Protein AF-A0A1E1LXS8-F1 (afdb_monomer_lite)

Foldseek 3Di:
DDDPPPPPPPVDDPPQKKKWKWDQAPQRKIWIDIGGQDAAKDKDKTFIAHPVRDTQWIWIWIKGQDDPNDGHAQQPIATDAQIDIGPGPRDGDGMGMDIDD

Secondary structure (DSSP, 8-state):
-----------------EEEEEEE-TTS-EEEEEEES--SEEEEEEEEE-TT--EEEEEEEEEE-EETTEEPPGGG-EE-S--EETT--SS----EEEEE-

Structure (mmCIF, N/CA/C/O backbone):
data_AF-A0A1E1LXS8-F1
#
_entry.id   AF-A0A1E1LXS8-F1
#
loop_
_atom_site.group_PDB
_atom_site.id
_atom_site.type_symbol
_atom_site.label_atom_id
_atom_site.label_alt_id
_atom_site.label_comp_id
_atom_site.label_asym_id
_atom_site.label_entity_id
_atom_site.label_seq_id
_atom_site.pdbx_PDB_ins_code
_atom_site.Cartn_x
_atom_site.Cartn_y
_atom_site.Cartn_z
_atom_site.occupancy
_atom_site.B_iso_or_equiv
_atom_site.auth_seq_id
_atom_site.auth_comp_id
_atom_site.auth_asym_id
_atom_site.auth_atom_id
_atom_site.pdbx_PDB_model_num
ATOM 1 N N . MET A 1 1 ? 6.817 39.503 -44.397 1.00 38.19 1 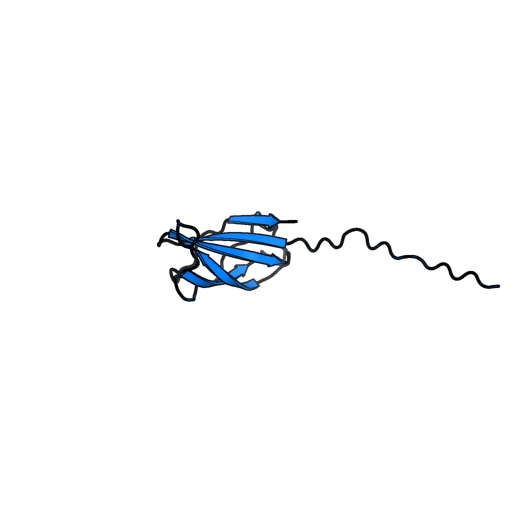MET A N 1
ATOM 2 C CA . MET A 1 1 ? 6.067 39.170 -43.165 1.00 38.19 1 MET A CA 1
ATOM 3 C C . MET A 1 1 ? 6.343 37.713 -42.816 1.00 38.19 1 MET A C 1
ATOM 5 O O . MET A 1 1 ? 6.062 36.849 -43.633 1.00 38.19 1 MET A O 1
ATOM 9 N N . LYS A 1 2 ? 6.996 37.448 -41.675 1.00 45.41 2 LYS A N 1
ATOM 10 C CA . LYS A 1 2 ? 7.314 36.092 -41.191 1.00 45.41 2 LYS A CA 1
ATOM 11 C C . LYS A 1 2 ? 6.080 35.538 -40.475 1.00 45.41 2 LYS A C 1
ATOM 13 O O . LYS A 1 2 ? 5.699 36.069 -39.437 1.00 45.41 2 LYS A O 1
ATOM 18 N N . PHE A 1 3 ? 5.457 34.507 -41.038 1.00 43.94 3 PHE A N 1
ATOM 19 C CA . PHE A 1 3 ? 4.381 33.773 -40.377 1.00 43.94 3 PHE A CA 1
ATOM 20 C C . PHE A 1 3 ? 4.977 32.946 -39.237 1.00 43.94 3 PHE A C 1
ATOM 22 O O . PHE A 1 3 ? 5.745 32.014 -39.465 1.00 43.94 3 PHE A O 1
ATOM 29 N N . ILE A 1 4 ? 4.645 33.317 -38.003 1.00 53.62 4 ILE A N 1
ATOM 30 C CA . ILE A 1 4 ? 4.896 32.496 -36.823 1.00 53.62 4 ILE A CA 1
ATOM 31 C C . ILE A 1 4 ? 3.833 31.397 -36.855 1.00 53.62 4 ILE A C 1
ATOM 33 O O . ILE A 1 4 ? 2.686 31.632 -36.478 1.00 53.62 4 ILE A O 1
ATOM 37 N N . LEU A 1 5 ? 4.190 30.204 -37.340 1.00 50.41 5 LEU A N 1
ATOM 38 C CA . LEU A 1 5 ? 3.407 29.014 -37.026 1.00 50.41 5 LEU A CA 1
ATOM 39 C C . LEU A 1 5 ? 3.579 28.762 -35.526 1.00 50.41 5 LEU A C 1
ATOM 41 O O . LEU A 1 5 ? 4.590 28.213 -35.089 1.00 50.41 5 LEU A O 1
ATOM 45 N N . LEU A 1 6 ? 2.592 29.181 -34.730 1.00 49.75 6 LEU A N 1
ATOM 46 C CA . LEU A 1 6 ? 2.361 28.567 -33.431 1.00 49.75 6 LEU A CA 1
ATOM 47 C C . LEU A 1 6 ? 1.987 27.110 -33.706 1.00 49.75 6 LEU A C 1
ATOM 49 O O . LEU A 1 6 ? 0.824 26.777 -33.926 1.00 49.75 6 LEU A O 1
ATOM 53 N N . SER A 1 7 ? 2.993 26.241 -33.699 1.00 49.12 7 SER A N 1
ATOM 54 C CA . SER A 1 7 ? 2.800 24.823 -33.448 1.00 49.12 7 SER A CA 1
ATOM 55 C C . SER A 1 7 ? 2.212 24.714 -32.048 1.00 49.12 7 SER A C 1
ATOM 57 O O . SER A 1 7 ? 2.936 24.652 -31.055 1.00 49.12 7 SER A O 1
ATOM 59 N N . ALA A 1 8 ? 0.884 24.766 -31.960 1.00 53.53 8 ALA A N 1
ATOM 60 C CA . ALA A 1 8 ? 0.166 24.300 -30.797 1.00 53.53 8 ALA A CA 1
ATOM 61 C C . ALA A 1 8 ? 0.601 22.846 -30.596 1.00 53.53 8 ALA A C 1
ATOM 63 O O . ALA A 1 8 ? 0.171 21.949 -31.322 1.00 53.53 8 ALA A O 1
ATOM 64 N N . LEU A 1 9 ? 1.511 22.629 -29.642 1.00 46.47 9 LEU A N 1
ATOM 65 C CA . LEU A 1 9 ? 1.731 21.328 -29.038 1.00 46.47 9 LEU A CA 1
ATOM 66 C C . LEU A 1 9 ? 0.396 20.927 -28.399 1.00 46.47 9 LEU A C 1
ATOM 68 O O . LEU A 1 9 ? 0.136 21.160 -27.222 1.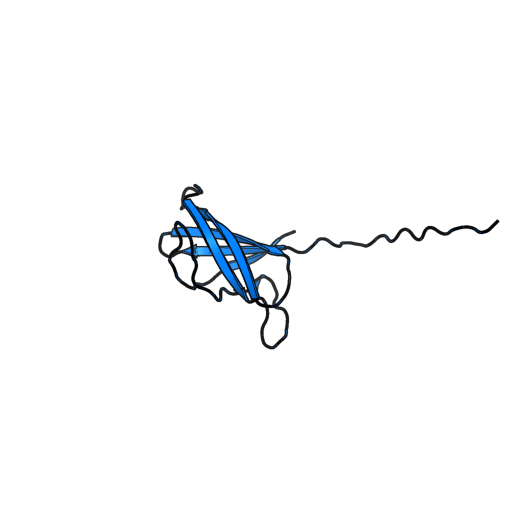00 46.47 9 LEU A O 1
ATOM 72 N N . LEU A 1 10 ? -0.468 20.317 -29.202 1.00 44.97 10 LEU A N 1
ATOM 73 C CA . LEU A 1 10 ? -1.397 19.310 -28.732 1.00 44.97 10 LEU A CA 1
ATOM 74 C C . LEU A 1 10 ? -0.514 18.225 -28.120 1.00 44.97 10 LEU A C 1
ATOM 76 O O . LEU A 1 10 ? -0.055 17.350 -28.842 1.00 44.97 10 LEU A O 1
ATOM 80 N N . ILE A 1 11 ? -0.195 18.324 -26.825 1.00 54.06 11 ILE A N 1
ATOM 81 C CA . ILE A 1 11 ? 0.349 17.199 -26.062 1.00 54.06 11 ILE A CA 1
ATOM 82 C C . ILE A 1 11 ? -0.836 16.248 -25.905 1.00 54.06 11 ILE A C 1
ATOM 84 O O . ILE A 1 11 ? -1.707 16.500 -25.067 1.00 54.06 11 ILE A O 1
ATOM 88 N N . PRO A 1 12 ? -0.952 15.189 -26.719 1.00 38.84 12 PRO A N 1
ATOM 89 C CA . PRO A 1 12 ? -2.085 14.300 -26.627 1.00 38.84 12 PRO A CA 1
ATOM 90 C C . PRO A 1 12 ? -1.865 13.475 -25.358 1.00 38.84 12 PRO A C 1
ATOM 92 O O . PRO A 1 12 ? -0.956 12.654 -25.282 1.00 38.84 12 PRO A O 1
ATOM 95 N N . GLY A 1 13 ? -2.683 13.707 -24.334 1.00 43.81 13 GLY A N 1
ATOM 96 C CA . GLY A 1 13 ? -2.955 12.690 -23.325 1.00 43.81 13 GLY A CA 1
ATOM 97 C C . GLY A 1 13 ? -1.850 12.387 -22.313 1.00 43.81 13 GLY A C 1
ATOM 98 O O . GLY A 1 13 ? -1.600 11.216 -22.025 1.00 43.81 13 GLY A O 1
ATOM 99 N N . ALA A 1 14 ? -1.310 13.396 -21.629 1.00 47.34 14 ALA A N 1
ATOM 100 C CA . ALA A 1 14 ? -0.794 13.173 -20.276 1.00 47.34 14 ALA A CA 1
ATOM 101 C C . ALA A 1 14 ? -1.964 12.987 -19.281 1.00 47.34 14 ALA A C 1
ATOM 103 O O . ALA A 1 14 ? -2.064 13.688 -18.278 1.00 47.34 14 ALA A O 1
ATOM 104 N N . LEU A 1 15 ? -2.875 12.037 -19.542 1.00 52.97 15 LEU A N 1
ATOM 105 C CA . LEU A 1 15 ? -3.653 11.439 -18.459 1.00 52.97 15 LEU A CA 1
ATOM 106 C C . LEU A 1 15 ? -2.628 10.719 -17.589 1.00 52.97 15 LEU A C 1
ATOM 108 O O . LEU A 1 15 ? -2.232 9.590 -17.891 1.00 52.97 15 LEU A O 1
ATOM 112 N N . SER A 1 16 ? -2.129 11.419 -16.571 1.00 57.62 16 SER A N 1
ATOM 113 C CA . SER A 1 16 ? -1.246 10.874 -15.548 1.00 57.62 16 SER A CA 1
ATOM 114 C C . SER A 1 16 ? -1.907 9.630 -14.975 1.00 57.62 16 SER A C 1
ATOM 116 O O . SER A 1 16 ? -2.791 9.725 -14.127 1.00 57.62 16 SER A O 1
ATOM 118 N N . ARG A 1 17 ? -1.518 8.459 -15.493 1.00 82.94 17 ARG A N 1
ATOM 119 C CA . ARG A 1 17 ? -2.113 7.177 -15.116 1.00 82.94 17 ARG A CA 1
ATOM 120 C C . ARG A 1 17 ? -1.924 7.024 -13.613 1.00 82.94 17 ARG A C 1
ATOM 122 O O . ARG A 1 17 ? -0.797 7.095 -13.124 1.00 82.94 17 ARG A O 1
ATOM 129 N N . ARG A 1 18 ? -3.014 6.842 -12.881 1.00 92.06 18 ARG A N 1
ATOM 130 C CA . ARG A 1 18 ? -2.984 6.585 -11.442 1.00 92.06 18 ARG A CA 1
ATOM 131 C C . ARG A 1 18 ? -3.250 5.102 -11.205 1.00 92.06 18 ARG A C 1
ATOM 133 O O . ARG A 1 18 ? -3.865 4.426 -12.027 1.00 92.06 18 ARG A O 1
ATOM 140 N N . CYS A 1 19 ? -2.767 4.589 -10.089 1.00 95.12 19 CYS A N 1
ATOM 141 C CA . CYS A 1 19 ? -3.100 3.263 -9.595 1.00 95.12 19 CYS A CA 1
ATOM 142 C C . CYS A 1 19 ? -3.829 3.414 -8.257 1.00 95.12 19 CYS A C 1
ATOM 144 O O . CYS A 1 19 ? -3.487 4.289 -7.457 1.00 95.12 19 CYS A O 1
ATOM 146 N N . SER A 1 20 ? -4.820 2.561 -8.024 1.00 96.69 20 SER A N 1
ATOM 147 C CA . SER A 1 20 ? -5.483 2.397 -6.735 1.00 96.69 20 SER A CA 1
ATOM 148 C C . SER A 1 20 ? -5.151 1.014 -6.199 1.00 96.69 20 SER A C 1
ATOM 150 O O . SER A 1 20 ? -5.391 0.025 -6.885 1.00 96.69 20 SER A O 1
ATOM 152 N N . CYS A 1 21 ? -4.597 0.955 -4.996 1.00 97.19 21 CYS A N 1
ATOM 153 C CA . CYS A 1 21 ? -4.267 -0.267 -4.278 1.00 97.19 21 CYS A CA 1
ATOM 154 C C . CYS A 1 21 ? -5.147 -0.389 -3.040 1.00 97.19 21 CYS A C 1
ATOM 156 O O . CYS A 1 21 ? -5.314 0.580 -2.303 1.00 97.19 21 CYS A O 1
ATOM 158 N N . ILE A 1 22 ? -5.703 -1.573 -2.818 1.00 97.06 22 ILE A N 1
ATOM 159 C CA . ILE A 1 22 ? -6.569 -1.882 -1.685 1.00 97.06 22 ILE A CA 1
ATOM 160 C C . ILE A 1 22 ? -5.905 -2.976 -0.854 1.00 97.06 22 ILE A C 1
ATOM 162 O O . ILE A 1 22 ? -5.512 -4.020 -1.381 1.00 97.06 22 ILE A O 1
ATOM 166 N N . ARG A 1 23 ? -5.798 -2.734 0.452 1.00 95.75 23 ARG A N 1
ATOM 1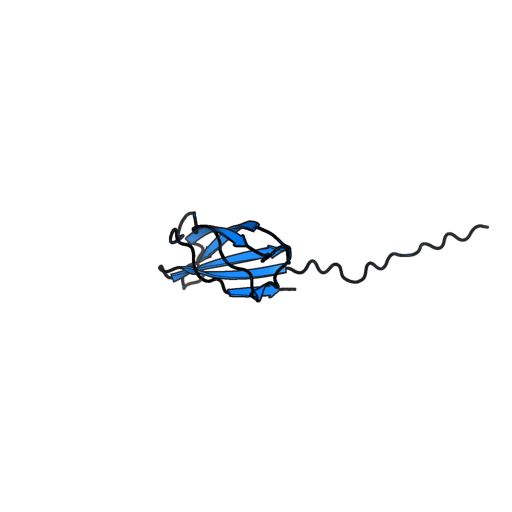67 C CA . ARG A 1 23 ? -5.330 -3.690 1.460 1.00 95.75 23 ARG A CA 1
ATOM 168 C C . ARG A 1 23 ? -6.429 -3.879 2.498 1.00 95.75 23 ARG A C 1
ATOM 170 O O . ARG A 1 23 ? -6.788 -2.917 3.170 1.00 95.75 23 ARG A O 1
ATOM 177 N N . THR A 1 24 ? -6.908 -5.107 2.668 1.00 95.56 24 THR A N 1
ATOM 178 C CA . THR A 1 24 ? -7.807 -5.477 3.773 1.00 95.56 24 THR A CA 1
ATOM 179 C C . THR A 1 24 ? -7.001 -6.135 4.884 1.00 95.56 24 THR A C 1
ATOM 181 O O . THR A 1 24 ? -6.493 -7.241 4.716 1.00 95.56 24 THR A O 1
ATOM 184 N N . MET A 1 25 ? -6.836 -5.426 5.990 1.00 93.50 25 MET A N 1
ATOM 185 C CA . MET A 1 25 ? -6.089 -5.840 7.176 1.00 93.50 25 MET A CA 1
ATOM 186 C C . MET A 1 25 ? -6.790 -6.973 7.926 1.00 93.50 25 MET A C 1
ATOM 188 O O . MET A 1 25 ? -7.979 -7.214 7.737 1.00 93.50 25 MET A O 1
ATOM 192 N N . GLU A 1 26 ? -6.055 -7.662 8.799 1.00 91.31 26 GLU A N 1
ATOM 193 C CA . GLU A 1 26 ? -6.606 -8.777 9.592 1.00 91.31 26 GLU A CA 1
ATOM 194 C C . GLU A 1 26 ? -7.731 -8.352 10.549 1.00 91.31 26 GLU A C 1
ATOM 196 O O . GLU A 1 26 ? -8.613 -9.142 10.861 1.00 91.31 26 GLU A O 1
ATOM 201 N N . ASN A 1 27 ? -7.724 -7.095 10.993 1.00 90.75 27 ASN A N 1
ATOM 202 C CA . ASN A 1 27 ? -8.757 -6.497 11.842 1.00 90.75 27 ASN A CA 1
ATOM 203 C C . ASN A 1 27 ? -9.928 -5.904 11.034 1.00 90.75 27 ASN A C 1
ATOM 205 O O . ASN A 1 27 ? -10.622 -5.012 11.520 1.00 90.75 27 ASN A O 1
ATOM 209 N N . ASP A 1 28 ? -10.111 -6.359 9.791 1.00 92.56 28 ASP A N 1
ATOM 210 C CA . ASP A 1 28 ? -11.150 -5.911 8.865 1.00 92.56 28 ASP A CA 1
ATOM 211 C C . ASP A 1 28 ? -11.107 -4.418 8.485 1.00 92.56 28 ASP A C 1
ATOM 213 O O . ASP A 1 28 ? -12.078 -3.855 7.964 1.00 92.56 28 ASP A O 1
ATOM 217 N N . ILE A 1 29 ? -9.975 -3.757 8.715 1.00 95.75 29 ILE A N 1
ATOM 218 C CA . ILE A 1 29 ? -9.745 -2.392 8.253 1.00 95.75 29 ILE A CA 1
ATOM 219 C C . ILE A 1 29 ? -9.273 -2.424 6.803 1.00 95.75 29 ILE A C 1
ATOM 221 O O . ILE A 1 29 ? -8.369 -3.163 6.426 1.00 95.75 29 ILE A O 1
ATOM 225 N N . THR A 1 30 ? -9.879 -1.593 5.968 1.00 96.94 30 THR A N 1
ATOM 226 C CA . THR A 1 30 ? -9.503 -1.441 4.565 1.00 96.94 30 THR A CA 1
ATOM 227 C C . THR A 1 30 ? -8.717 -0.154 4.375 1.00 96.94 30 THR A C 1
ATOM 229 O O . THR A 1 30 ? -9.161 0.922 4.766 1.00 96.94 30 THR A O 1
ATOM 232 N N . VAL A 1 31 ? -7.554 -0.254 3.737 1.00 97.31 31 VAL A N 1
ATOM 233 C CA . VAL A 1 31 ? -6.739 0.891 3.329 1.00 97.31 31 VAL A CA 1
ATOM 234 C C . VAL A 1 31 ? -6.778 1.003 1.816 1.00 97.31 31 VAL A C 1
ATOM 236 O O . VAL A 1 31 ? -6.458 0.044 1.113 1.00 97.31 31 VAL A O 1
ATOM 239 N N . THR A 1 32 ? -7.155 2.181 1.318 1.00 96.50 32 THR A N 1
ATOM 240 C CA . THR A 1 32 ? -7.159 2.482 -0.120 1.00 96.50 32 THR A CA 1
ATOM 241 C C . THR A 1 32 ? -6.090 3.518 -0.439 1.00 96.50 32 THR A C 1
ATOM 243 O O . THR A 1 32 ? -6.222 4.692 -0.094 1.00 96.50 32 THR A O 1
ATOM 246 N N . SER A 1 33 ? -5.040 3.090 -1.131 1.00 96.88 33 SER A N 1
ATOM 247 C CA . SER A 1 33 ? -3.910 3.921 -1.534 1.00 96.88 33 SER A CA 1
ATOM 248 C C . SER A 1 33 ? -4.006 4.316 -3.000 1.00 96.88 33 SER A C 1
ATOM 250 O O . SER A 1 33 ? -3.991 3.462 -3.882 1.00 96.88 33 SER A O 1
ATOM 252 N N . LYS A 1 34 ? -4.048 5.623 -3.276 1.00 95.62 34 LYS A N 1
ATOM 253 C CA . LYS A 1 34 ? -4.007 6.168 -4.639 1.00 95.62 34 LYS A CA 1
ATOM 254 C C . LYS A 1 34 ? -2.632 6.761 -4.908 1.00 95.62 34 LYS A C 1
ATOM 256 O O . LYS A 1 34 ? -2.167 7.610 -4.156 1.00 95.62 34 LYS A O 1
ATOM 261 N N . MET A 1 35 ? -1.988 6.317 -5.980 1.00 94.56 35 MET A N 1
ATOM 262 C CA . MET A 1 35 ? -0.611 6.684 -6.319 1.00 94.56 35 MET A CA 1
ATOM 263 C C . MET A 1 35 ? -0.476 6.946 -7.818 1.00 94.56 35 MET A C 1
ATOM 265 O O . MET A 1 35 ? -1.233 6.408 -8.625 1.00 94.56 35 MET A O 1
ATOM 269 N N . LEU A 1 36 ? 0.509 7.751 -8.212 1.00 93.38 36 LEU A N 1
ATOM 270 C CA . LEU A 1 36 ? 0.878 7.887 -9.621 1.00 93.38 36 LEU A CA 1
ATOM 271 C C . LEU A 1 36 ? 1.542 6.601 -10.114 1.00 93.38 36 LEU A C 1
ATOM 273 O O . LEU A 1 36 ? 2.362 6.009 -9.406 1.00 93.38 36 LEU A O 1
ATOM 277 N N . PHE A 1 37 ? 1.216 6.193 -11.340 1.00 92.56 37 PHE A N 1
ATOM 278 C CA . PHE A 1 37 ? 1.934 5.126 -12.022 1.00 92.56 37 PHE A CA 1
ATOM 279 C C . PHE A 1 37 ? 3.416 5.489 -12.131 1.00 92.56 37 PHE A C 1
ATOM 281 O O . PHE A 1 37 ? 3.770 6.597 -12.527 1.00 92.56 37 PHE A O 1
ATOM 288 N N . GLY A 1 38 ? 4.283 4.552 -11.774 1.00 91.38 38 GLY A N 1
ATOM 289 C CA . GLY A 1 38 ? 5.721 4.765 -11.715 1.00 91.38 38 GLY A CA 1
ATOM 290 C C . GLY A 1 38 ? 6.435 3.481 -11.326 1.00 91.38 38 GLY A C 1
ATOM 291 O O . GLY A 1 38 ? 5.836 2.408 -11.340 1.00 91.38 38 GLY A O 1
ATOM 292 N N . ASP A 1 39 ? 7.709 3.609 -11.000 1.00 93.25 39 ASP A N 1
ATOM 293 C CA . ASP A 1 39 ? 8.647 2.524 -10.743 1.00 93.25 39 ASP A CA 1
ATOM 294 C C . ASP A 1 39 ? 9.357 2.694 -9.388 1.00 93.25 39 ASP A C 1
ATOM 296 O O . ASP A 1 39 ? 9.247 3.724 -8.719 1.00 93.25 39 ASP A O 1
ATOM 300 N N . GLY A 1 40 ? 10.034 1.642 -8.937 1.00 95.12 40 GLY A N 1
ATOM 301 C CA . GLY A 1 40 ? 10.749 1.617 -7.664 1.00 95.12 40 GLY A CA 1
ATOM 302 C C . GLY A 1 40 ? 9.826 1.553 -6.447 1.00 95.12 40 GLY A C 1
ATOM 303 O O . GLY A 1 40 ? 8.637 1.232 -6.549 1.00 95.12 40 GLY A O 1
ATOM 304 N N . ILE A 1 41 ? 10.396 1.851 -5.281 1.00 95.81 41 ILE A N 1
ATOM 305 C CA . ILE A 1 41 ? 9.685 1.822 -4.002 1.00 95.81 41 ILE A CA 1
ATOM 306 C C . ILE A 1 41 ? 9.070 3.195 -3.729 1.00 95.81 41 ILE A C 1
ATOM 308 O O . ILE A 1 41 ? 9.716 4.225 -3.906 1.00 95.81 41 ILE A O 1
ATOM 312 N N . THR A 1 42 ? 7.817 3.216 -3.285 1.00 96.38 42 THR A N 1
ATOM 313 C CA . THR A 1 42 ? 7.143 4.426 -2.807 1.00 96.38 42 THR A CA 1
ATOM 314 C C . THR A 1 42 ? 6.417 4.130 -1.507 1.00 96.38 42 THR A C 1
ATOM 316 O O . THR A 1 42 ? 5.879 3.040 -1.346 1.00 96.38 42 THR A O 1
ATOM 319 N N . THR A 1 43 ? 6.381 5.094 -0.594 1.00 97.12 43 THR A N 1
ATOM 320 C CA . THR A 1 43 ? 5.595 5.005 0.638 1.00 97.12 43 THR A CA 1
ATOM 321 C C . THR A 1 43 ? 4.489 6.038 0.580 1.00 97.12 43 THR A C 1
ATOM 323 O O . THR A 1 43 ? 4.738 7.201 0.270 1.00 97.12 43 THR A O 1
ATOM 326 N N . VAL A 1 44 ? 3.266 5.615 0.882 1.00 96.88 44 VAL A N 1
ATOM 327 C CA . VAL A 1 44 ? 2.089 6.480 0.872 1.00 96.88 44 VAL A CA 1
ATOM 328 C C . VAL A 1 44 ? 1.297 6.298 2.153 1.00 96.88 44 VAL A C 1
ATOM 330 O O . VAL A 1 44 ? 1.060 5.179 2.606 1.00 96.88 44 VAL A O 1
ATOM 333 N N . THR A 1 45 ? 0.863 7.415 2.721 1.00 97.56 45 THR A N 1
ATOM 334 C CA . THR A 1 45 ? -0.087 7.449 3.829 1.00 97.56 45 THR A CA 1
ATOM 335 C C . THR A 1 45 ? -1.497 7.546 3.264 1.00 97.56 45 THR A C 1
ATOM 337 O O . THR A 1 45 ? -1.780 8.384 2.412 1.00 97.56 45 THR A O 1
ATOM 340 N N . SER A 1 46 ? -2.378 6.643 3.677 1.00 96.94 46 SER A N 1
ATOM 341 C CA . SER A 1 46 ? -3.704 6.447 3.088 1.00 96.94 46 SER A CA 1
ATOM 342 C C . SER A 1 46 ? -4.771 6.271 4.167 1.00 96.94 46 SER A C 1
ATOM 344 O O . SER A 1 46 ? -4.455 5.773 5.248 1.00 96.94 46 SER A O 1
ATOM 346 N N . PRO A 1 47 ? -6.025 6.677 3.903 1.00 96.31 47 PRO A N 1
ATOM 347 C CA . PRO A 1 47 ? -7.113 6.519 4.858 1.00 96.31 47 PRO A CA 1
ATOM 348 C C . PRO A 1 47 ? -7.383 5.038 5.132 1.00 96.31 47 PRO A C 1
ATOM 350 O O . PRO A 1 47 ? -7.365 4.210 4.217 1.00 96.31 47 PRO A O 1
ATOM 353 N N . ALA A 1 48 ? -7.646 4.737 6.399 1.00 96.31 48 ALA A N 1
ATOM 354 C CA . ALA A 1 48 ? -8.017 3.423 6.890 1.00 96.31 48 ALA A CA 1
ATOM 355 C C . ALA A 1 48 ? -9.486 3.457 7.324 1.00 96.31 48 ALA A C 1
ATOM 357 O O . ALA A 1 48 ? -9.862 4.281 8.163 1.00 96.31 48 ALA A O 1
ATOM 358 N N . THR A 1 49 ? -10.320 2.594 6.749 1.00 97.19 49 THR A N 1
ATOM 359 C CA . THR A 1 49 ? -11.765 2.552 7.002 1.00 97.19 49 THR A CA 1
ATOM 360 C C . THR A 1 49 ? -12.200 1.205 7.564 1.00 97.19 49 THR A C 1
ATOM 362 O O . THR A 1 49 ? -11.706 0.172 7.121 1.00 97.19 49 THR A O 1
ATOM 365 N N . ASN A 1 50 ? -13.144 1.189 8.504 1.00 95.44 50 ASN A N 1
ATOM 366 C CA . ASN A 1 50 ? -13.772 -0.055 8.969 1.00 95.44 50 ASN A CA 1
ATOM 367 C C . ASN A 1 50 ? -14.777 -0.614 7.934 1.00 95.44 50 ASN A C 1
ATOM 369 O O . ASN A 1 50 ? -14.989 -0.017 6.876 1.00 95.44 50 ASN A O 1
ATOM 373 N N . LYS A 1 51 ? -15.432 -1.743 8.245 1.00 93.50 51 LYS A N 1
ATOM 374 C CA . LYS A 1 51 ? -16.452 -2.370 7.375 1.00 93.50 51 LYS A CA 1
ATOM 375 C C . LYS A 1 51 ? -17.625 -1.448 7.030 1.00 93.50 51 LYS A C 1
ATOM 377 O O . LYS A 1 51 ? -18.239 -1.615 5.984 1.00 93.50 51 LYS A O 1
ATOM 382 N N . GLN A 1 52 ? -17.941 -0.487 7.896 1.00 94.81 52 GLN A N 1
ATOM 383 C CA . GLN A 1 52 ? -19.005 0.498 7.695 1.00 94.81 52 GLN A CA 1
ATOM 384 C C . GLN A 1 52 ? -18.553 1.685 6.826 1.00 94.81 52 GLN A C 1
ATOM 386 O O . GLN A 1 52 ? -19.322 2.619 6.616 1.00 94.81 52 GLN A O 1
ATOM 391 N N . GLY A 1 53 ? -17.306 1.679 6.340 1.00 93.94 53 GLY A N 1
ATOM 392 C CA . GLY A 1 53 ? -16.722 2.771 5.561 1.00 93.94 53 GLY A CA 1
ATOM 393 C C . GLY A 1 53 ? -16.327 3.987 6.402 1.00 93.94 53 GLY A C 1
ATOM 394 O O . GLY A 1 53 ? -15.968 5.024 5.848 1.00 93.94 53 GLY A O 1
ATOM 395 N N . GLN A 1 54 ? -16.370 3.887 7.733 1.00 96.19 54 GLN A N 1
ATOM 396 C CA . GLN A 1 54 ? -16.004 4.985 8.623 1.00 96.19 54 GLN A CA 1
ATOM 397 C C . GLN A 1 54 ? -14.484 5.085 8.725 1.00 96.19 54 GLN A C 1
ATOM 399 O O . GLN A 1 54 ? -13.800 4.077 8.913 1.00 96.19 54 GLN A O 1
ATOM 404 N N . LEU A 1 55 ? -13.958 6.308 8.638 1.00 96.06 55 LEU A N 1
ATOM 405 C CA . LEU A 1 55 ? -12.537 6.586 8.828 1.00 96.06 55 LEU A CA 1
ATOM 406 C C . LEU A 1 55 ? -12.130 6.282 10.276 1.00 96.06 55 LEU A C 1
ATOM 408 O O . LEU A 1 55 ? -12.615 6.914 11.211 1.00 96.06 55 LEU A O 1
ATOM 412 N N . VAL A 1 56 ? -11.203 5.344 10.451 1.00 95.38 56 VAL A N 1
ATOM 413 C CA . VAL A 1 56 ? -10.672 4.932 11.763 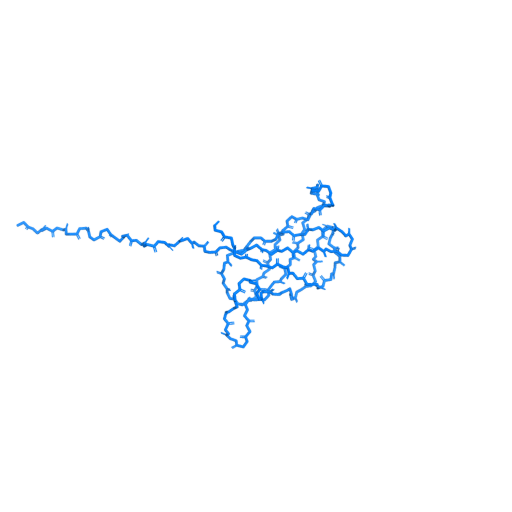1.00 95.38 56 VAL A CA 1
ATOM 414 C C . VAL A 1 56 ? -9.220 5.363 11.981 1.00 95.38 56 VAL A C 1
ATOM 416 O O . VAL A 1 56 ? -8.717 5.325 13.107 1.00 95.38 56 VAL A O 1
ATOM 419 N N . GLY A 1 57 ? -8.554 5.832 10.926 1.00 95.38 57 GLY A N 1
ATOM 420 C CA . GLY A 1 57 ? -7.202 6.365 10.999 1.00 95.38 57 GLY A CA 1
ATOM 421 C C . GLY A 1 57 ? -6.542 6.493 9.633 1.00 95.38 57 GLY A C 1
ATOM 422 O O . GLY A 1 57 ? -7.209 6.577 8.602 1.00 95.38 57 GLY A O 1
ATOM 423 N N . TYR A 1 58 ? -5.214 6.506 9.647 1.00 96.69 58 TYR A N 1
ATOM 424 C CA . TYR A 1 58 ? -4.377 6.572 8.457 1.00 96.69 58 TYR A CA 1
ATOM 425 C C . TYR A 1 58 ? -3.241 5.567 8.586 1.00 96.69 58 TYR A C 1
ATOM 427 O O . TYR A 1 58 ? -2.633 5.458 9.653 1.00 96.69 58 TYR A O 1
ATOM 435 N N . CYS A 1 59 ? -2.951 4.880 7.484 1.00 97.12 59 CYS A N 1
ATOM 436 C CA . CYS A 1 59 ? -1.903 3.879 7.393 1.00 97.12 59 CYS A CA 1
ATOM 437 C C . CYS A 1 59 ? -0.864 4.261 6.348 1.00 97.12 59 CYS A C 1
ATOM 439 O O . CYS A 1 59 ? -1.206 4.587 5.212 1.00 97.12 59 CYS A O 1
ATOM 441 N N . SER A 1 60 ? 0.404 4.190 6.735 1.00 97.75 60 SER A N 1
ATOM 442 C CA . SER A 1 60 ? 1.558 4.334 5.859 1.00 97.75 60 SER A CA 1
ATOM 443 C C . SER A 1 60 ? 1.982 2.964 5.346 1.00 97.75 60 SER A C 1
ATOM 445 O O . SER A 1 60 ? 2.273 2.058 6.129 1.00 97.75 60 SER A O 1
ATOM 447 N N . ILE A 1 61 ? 1.988 2.817 4.022 1.00 97.94 61 ILE A N 1
ATOM 448 C CA . ILE A 1 61 ? 2.290 1.568 3.323 1.00 97.94 61 ILE A CA 1
ATOM 449 C C . ILE A 1 61 ? 3.331 1.844 2.240 1.00 97.94 61 ILE A C 1
ATOM 451 O O . ILE A 1 61 ? 3.154 2.731 1.402 1.00 97.94 61 ILE A O 1
ATOM 455 N N . GLY A 1 62 ? 4.415 1.073 2.260 1.00 97.69 62 GLY A N 1
ATOM 456 C CA . GLY A 1 62 ? 5.415 1.014 1.206 1.00 97.69 62 GLY A CA 1
ATOM 457 C C . GLY A 1 62 ? 5.034 -0.010 0.143 1.00 97.69 62 GLY A C 1
ATOM 458 O O . GLY A 1 62 ? 4.745 -1.163 0.464 1.00 97.69 62 GLY A O 1
ATOM 459 N N . TYR A 1 63 ? 5.081 0.396 -1.120 1.00 97.75 63 TYR A N 1
ATOM 460 C CA . TYR A 1 63 ? 4.821 -0.426 -2.296 1.00 97.75 63 TYR A CA 1
ATOM 461 C C . TYR A 1 63 ? 6.075 -0.503 -3.161 1.00 97.75 63 TYR A C 1
ATOM 463 O O . TYR A 1 63 ? 6.684 0.527 -3.452 1.00 97.75 63 TYR A O 1
ATOM 471 N N . ASN A 1 64 ? 6.428 -1.699 -3.632 1.00 97.25 64 ASN A N 1
ATOM 472 C CA . ASN A 1 64 ? 7.391 -1.860 -4.711 1.00 97.25 64 ASN A CA 1
ATOM 473 C C . ASN A 1 64 ? 6.667 -2.025 -6.049 1.00 97.25 64 ASN A C 1
ATOM 475 O O . ASN A 1 64 ? 5.733 -2.815 -6.198 1.00 97.25 64 ASN A O 1
ATOM 479 N N . ARG A 1 65 ? 7.121 -1.240 -7.023 1.00 96.62 65 ARG A N 1
ATOM 480 C CA . ARG A 1 65 ? 6.528 -1.078 -8.352 1.00 96.62 65 ARG A CA 1
ATOM 481 C C . ARG A 1 65 ? 7.504 -1.474 -9.457 1.00 96.62 65 ARG A C 1
ATOM 483 O O . ARG A 1 65 ? 7.269 -1.174 -10.627 1.00 96.62 65 ARG A O 1
ATOM 490 N N . SER A 1 66 ? 8.598 -2.139 -9.086 1.00 96.31 66 SER A N 1
ATOM 491 C CA . SER A 1 66 ? 9.609 -2.660 -10.000 1.00 96.31 66 SER A CA 1
ATOM 492 C C . SER A 1 66 ? 10.100 -4.044 -9.595 1.00 96.31 66 SER A C 1
ATOM 494 O O . SER A 1 66 ? 10.207 -4.369 -8.415 1.00 96.31 66 SER A O 1
ATOM 496 N N . LYS A 1 67 ? 10.490 -4.842 -10.591 1.00 94.31 67 LYS A N 1
ATOM 497 C CA . LYS A 1 67 ? 11.179 -6.123 -10.408 1.00 94.31 67 LYS A CA 1
ATOM 498 C C . LYS A 1 67 ? 12.296 -6.245 -11.437 1.00 94.31 67 LYS A C 1
ATOM 500 O O . LYS A 1 67 ? 12.073 -5.993 -12.618 1.00 94.31 67 LYS A O 1
ATOM 505 N N . ASN A 1 68 ? 13.500 -6.612 -10.995 1.00 93.19 68 ASN A N 1
ATOM 506 C CA . ASN A 1 68 ? 14.684 -6.771 -11.854 1.00 93.19 68 ASN A CA 1
ATOM 507 C C . ASN A 1 68 ? 14.958 -5.540 -12.745 1.00 93.19 68 ASN A C 1
ATOM 509 O O . ASN A 1 68 ? 15.173 -5.668 -13.948 1.00 93.19 68 ASN A O 1
ATOM 513 N N . GLY A 1 69 ? 14.858 -4.336 -12.170 1.00 88.75 69 GLY A N 1
ATOM 514 C CA . GLY A 1 69 ? 15.062 -3.072 -12.892 1.00 88.75 69 GLY A CA 1
ATOM 515 C C . GLY A 1 69 ? 13.945 -2.687 -13.872 1.00 88.75 69 GLY A C 1
ATOM 516 O O . GLY A 1 69 ? 14.041 -1.647 -14.515 1.00 88.75 69 GLY A O 1
ATOM 517 N N . LYS A 1 70 ? 12.873 -3.483 -13.990 1.00 92.81 70 LYS A N 1
ATOM 518 C CA . LYS A 1 70 ? 11.725 -3.187 -14.858 1.00 92.81 70 LYS A CA 1
ATOM 519 C C . LYS A 1 70 ? 10.528 -2.715 -14.046 1.00 92.81 70 LYS A C 1
ATOM 521 O O . LYS A 1 70 ? 10.198 -3.309 -13.021 1.00 92.81 70 LYS A O 1
ATOM 526 N N . ARG A 1 71 ? 9.854 -1.680 -14.549 1.00 94.81 71 ARG A N 1
ATOM 527 C CA . ARG A 1 71 ? 8.584 -1.179 -14.012 1.00 94.81 71 ARG A CA 1
ATOM 528 C C . ARG A 1 71 ? 7.476 -2.222 -14.170 1.00 94.81 71 ARG A C 1
ATOM 530 O O . ARG A 1 71 ? 7.326 -2.807 -15.240 1.00 94.81 71 ARG A O 1
ATOM 537 N N . LEU A 1 72 ? 6.674 -2.382 -13.127 1.00 95.25 72 LEU A N 1
ATOM 538 C CA . LEU A 1 72 ? 5.524 -3.278 -13.069 1.00 95.25 72 LEU A CA 1
ATOM 539 C C . LEU A 1 72 ? 4.227 -2.556 -13.453 1.00 95.25 72 LEU A C 1
ATOM 541 O O . LEU A 1 72 ? 4.079 -1.355 -13.204 1.00 95.25 72 LEU A O 1
ATOM 545 N N . ALA A 1 73 ? 3.265 -3.281 -14.030 1.00 94.62 73 ALA A N 1
ATOM 546 C CA . ALA A 1 73 ? 1.901 -2.774 -14.178 1.00 94.62 73 ALA A CA 1
ATOM 547 C C . ALA A 1 73 ? 1.253 -2.599 -12.793 1.00 94.62 73 ALA A C 1
ATOM 549 O O . ALA A 1 73 ? 1.667 -3.263 -11.848 1.00 94.62 73 ALA A O 1
ATOM 550 N N . CYS A 1 74 ? 0.228 -1.737 -12.664 1.00 95.19 74 CYS A N 1
ATOM 551 C CA . CYS A 1 74 ? -0.423 -1.490 -11.365 1.00 95.19 74 CYS A CA 1
ATOM 552 C C . CYS A 1 74 ? -0.816 -2.800 -10.663 1.00 95.19 74 CYS A C 1
ATOM 554 O O . CYS A 1 74 ? -0.609 -2.915 -9.467 1.00 95.19 74 CYS A O 1
ATOM 556 N N . ALA A 1 75 ? -1.354 -3.775 -11.407 1.00 95.94 75 ALA A N 1
ATOM 557 C CA . ALA A 1 75 ? -1.832 -5.052 -10.871 1.00 95.94 75 ALA A CA 1
ATOM 558 C C . ALA A 1 75 ? -0.738 -5.925 -10.239 1.00 95.94 75 ALA A C 1
ATOM 560 O O . ALA A 1 75 ? -1.049 -6.759 -9.397 1.00 95.94 75 ALA A O 1
ATOM 561 N N . ASP A 1 76 ? 0.523 -5.696 -10.602 1.00 96.81 76 ASP A N 1
ATOM 562 C CA . ASP A 1 76 ? 1.665 -6.471 -10.117 1.00 96.81 76 ASP A CA 1
ATOM 563 C C . ASP A 1 76 ? 2.406 -5.765 -8.969 1.00 96.81 76 ASP A C 1
ATOM 565 O O . ASP A 1 76 ? 3.451 -6.232 -8.513 1.00 96.81 76 ASP A O 1
ATOM 569 N N . TRP A 1 77 ? 1.921 -4.604 -8.520 1.00 97.19 77 TRP A N 1
ATOM 570 C CA . TRP A 1 77 ? 2.515 -3.895 -7.389 1.00 97.19 77 TRP A CA 1
ATOM 571 C C . TRP A 1 77 ? 2.261 -4.654 -6.092 1.00 97.19 77 TRP A C 1
ATOM 573 O O . TRP A 1 77 ? 1.190 -5.221 -5.888 1.00 97.19 77 TRP A O 1
ATOM 583 N N . TYR A 1 78 ? 3.235 -4.625 -5.186 1.00 96.81 78 TYR A N 1
ATOM 584 C CA . TYR A 1 78 ? 3.154 -5.361 -3.929 1.00 96.81 78 TYR A CA 1
ATOM 585 C C . TYR A 1 78 ? 3.696 -4.551 -2.757 1.00 96.81 78 TYR A C 1
ATOM 587 O O . TYR A 1 78 ? 4.560 -3.687 -2.911 1.00 96.81 78 TYR A O 1
ATOM 595 N N . MET A 1 79 ? 3.161 -4.827 -1.572 1.00 97.31 79 MET A N 1
ATOM 596 C CA . MET A 1 79 ? 3.573 -4.191 -0.327 1.00 97.31 79 MET A CA 1
ATOM 597 C C . MET A 1 79 ? 4.953 -4.695 0.117 1.00 97.31 79 MET A C 1
ATOM 599 O O . MET A 1 79 ? 5.229 -5.890 0.034 1.00 97.31 79 MET A O 1
ATOM 603 N N . VAL A 1 80 ? 5.811 -3.792 0.600 1.00 96.81 80 VAL A N 1
ATOM 604 C CA . VAL A 1 80 ? 7.188 -4.105 1.042 1.00 96.81 80 VAL A CA 1
ATOM 605 C C . VAL A 1 80 ? 7.536 -3.617 2.446 1.00 96.81 80 VAL A C 1
ATOM 607 O O . VAL A 1 80 ? 8.616 -3.923 2.941 1.00 96.81 80 VAL A O 1
ATOM 610 N N . THR A 1 81 ? 6.646 -2.882 3.110 1.00 95.44 81 THR A N 1
ATOM 611 C CA . THR A 1 81 ? 6.832 -2.456 4.507 1.00 95.44 81 THR A CA 1
ATOM 612 C C . THR A 1 81 ? 5.665 -2.916 5.359 1.00 95.44 81 THR A C 1
ATOM 614 O O . THR A 1 81 ? 4.576 -3.120 4.837 1.00 95.44 81 THR A O 1
ATOM 617 N N . ASN A 1 82 ? 5.853 -3.004 6.673 1.00 96.44 82 ASN A N 1
ATOM 618 C CA . ASN A 1 82 ? 4.734 -3.141 7.604 1.00 96.44 82 ASN A CA 1
ATOM 619 C C . ASN A 1 82 ? 3.780 -1.940 7.478 1.00 96.44 82 ASN A C 1
ATOM 621 O O . ASN A 1 82 ? 4.239 -0.811 7.282 1.00 96.44 82 ASN A O 1
ATOM 625 N N . ALA A 1 83 ? 2.470 -2.174 7.602 1.00 94.75 83 ALA A N 1
ATOM 626 C CA . ALA A 1 83 ? 1.485 -1.099 7.668 1.00 94.75 83 ALA A CA 1
ATOM 627 C C . ALA A 1 83 ? 1.593 -0.381 9.019 1.00 94.75 83 ALA A C 1
ATOM 629 O O . ALA A 1 83 ? 1.348 -0.993 10.056 1.00 94.75 83 ALA A O 1
ATOM 630 N N . THR A 1 84 ? 1.924 0.908 9.032 1.00 95.75 84 THR A N 1
ATOM 631 C CA . THR A 1 84 ? 2.089 1.673 10.283 1.00 95.75 84 THR A CA 1
ATOM 632 C C . THR A 1 84 ? 1.084 2.811 10.392 1.00 95.75 84 THR A C 1
ATOM 634 O O . THR A 1 84 ? 0.686 3.388 9.386 1.00 95.75 84 THR A O 1
ATOM 637 N N . GLY A 1 85 ? 0.672 3.147 11.617 1.00 92.88 85 GLY A N 1
ATOM 638 C CA . GLY A 1 85 ? -0.308 4.202 11.890 1.00 92.88 85 GLY A CA 1
ATOM 639 C C . GLY A 1 85 ? -1.495 3.718 12.724 1.00 92.88 85 GLY A C 1
ATOM 640 O O . GLY A 1 85 ? -1.543 2.572 13.173 1.00 92.88 85 GLY A O 1
ATOM 641 N N . LYS A 1 86 ? -2.459 4.612 12.968 1.00 90.12 86 LYS A N 1
ATOM 642 C CA . LYS A 1 86 ? -3.633 4.305 13.796 1.00 90.12 86 LYS A CA 1
ATOM 643 C C . LYS A 1 86 ? -4.592 3.389 13.031 1.00 90.12 86 LYS A C 1
ATOM 645 O O . LYS A 1 86 ? -5.060 3.758 11.958 1.00 90.12 86 LYS A O 1
ATOM 650 N N . GLY A 1 87 ? -4.909 2.232 13.617 1.00 82.81 87 GLY A N 1
ATOM 651 C CA . GLY A 1 87 ? -5.816 1.233 13.036 1.00 82.81 87 GLY A CA 1
ATOM 652 C C . GLY A 1 87 ? -5.136 0.211 12.119 1.00 82.81 87 GLY A C 1
ATOM 653 O O . GLY A 1 87 ? -5.798 -0.706 11.648 1.00 82.81 87 GLY A O 1
ATOM 654 N N . CYS A 1 88 ? -3.828 0.326 11.885 1.00 93.06 88 CYS A N 1
ATOM 655 C CA . CYS A 1 88 ? -3.103 -0.603 11.024 1.00 93.06 88 CYS A CA 1
ATOM 656 C C . CYS A 1 88 ? -2.703 -1.877 11.781 1.00 93.06 88 CYS A C 1
ATOM 658 O O . CYS A 1 88 ? -2.444 -1.830 12.982 1.00 93.06 88 CYS A O 1
ATOM 660 N N . ASP A 1 89 ? -2.611 -3.005 11.075 1.00 94.50 89 ASP A N 1
ATOM 661 C CA . ASP A 1 89 ? -2.274 -4.314 11.657 1.00 94.50 89 ASP A CA 1
ATOM 662 C C . ASP A 1 89 ? -0.770 -4.523 11.920 1.00 94.50 89 ASP A C 1
ATOM 664 O O . ASP A 1 89 ? -0.385 -5.536 12.502 1.00 94.50 89 ASP A O 1
ATOM 668 N N . GLY A 1 90 ? 0.093 -3.582 11.518 1.00 95.00 90 GLY A N 1
ATOM 669 C CA . GLY A 1 90 ? 1.539 -3.692 11.721 1.00 95.00 90 GLY A CA 1
ATOM 670 C C . GLY A 1 90 ? 2.220 -4.706 10.802 1.00 95.00 90 GLY A C 1
ATOM 671 O O . GLY A 1 90 ? 3.372 -5.054 11.053 1.00 95.00 90 GLY A O 1
ATOM 672 N N . LYS A 1 91 ? 1.542 -5.192 9.753 1.00 95.62 91 LYS A N 1
ATOM 673 C CA . LYS A 1 91 ? 2.006 -6.321 8.933 1.00 95.62 91 LYS A CA 1
ATOM 674 C C . LYS A 1 91 ? 2.158 -5.950 7.463 1.00 95.62 91 LYS A C 1
ATOM 676 O O . LYS A 1 91 ? 1.503 -5.036 6.966 1.00 95.62 91 LYS A O 1
ATOM 681 N N . VAL A 1 92 ? 3.028 -6.678 6.765 1.00 95.81 92 VAL A N 1
ATOM 682 C CA . VAL A 1 92 ? 3.016 -6.772 5.297 1.00 95.81 92 VAL A CA 1
ATOM 683 C C . VAL A 1 92 ? 1.910 -7.745 4.904 1.00 95.81 92 VAL A C 1
ATOM 685 O O . VAL A 1 92 ? 1.771 -8.804 5.513 1.00 95.81 92 VAL A O 1
ATOM 688 N N . GLY A 1 93 ? 1.141 -7.421 3.870 1.00 94.25 93 GLY A N 1
ATOM 689 C CA . GLY A 1 93 ? 0.112 -8.321 3.368 1.00 94.25 93 GLY A CA 1
ATOM 690 C C . GLY A 1 93 ? -0.179 -8.136 1.883 1.00 94.25 93 GLY A C 1
ATOM 691 O O . GLY A 1 93 ? 0.369 -7.231 1.246 1.00 94.25 93 GLY A O 1
ATOM 692 N N . PRO A 1 94 ? -1.040 -8.996 1.317 1.00 95.31 94 PRO A N 1
ATOM 693 C CA . PRO A 1 94 ? -1.432 -8.898 -0.079 1.00 95.31 94 PRO A CA 1
ATOM 694 C C . PRO A 1 94 ? -2.197 -7.600 -0.332 1.00 95.31 94 PRO A C 1
ATOM 696 O O . PRO A 1 94 ? -2.986 -7.148 0.504 1.00 95.31 94 PRO A O 1
ATOM 699 N N . VAL A 1 95 ? -1.984 -7.031 -1.514 1.00 96.75 95 VAL A N 1
ATOM 700 C CA . VAL A 1 95 ? -2.663 -5.826 -1.988 1.00 96.75 95 VAL A CA 1
ATOM 701 C C . VAL A 1 95 ? -3.274 -6.103 -3.352 1.00 96.75 95 VAL A C 1
ATOM 703 O O . VAL A 1 95 ? -2.680 -6.794 -4.175 1.00 96.75 95 VAL A O 1
ATOM 706 N N . SER A 1 96 ? -4.471 -5.576 -3.587 1.00 97.06 96 SER A N 1
ATOM 707 C CA . SER A 1 96 ? -5.1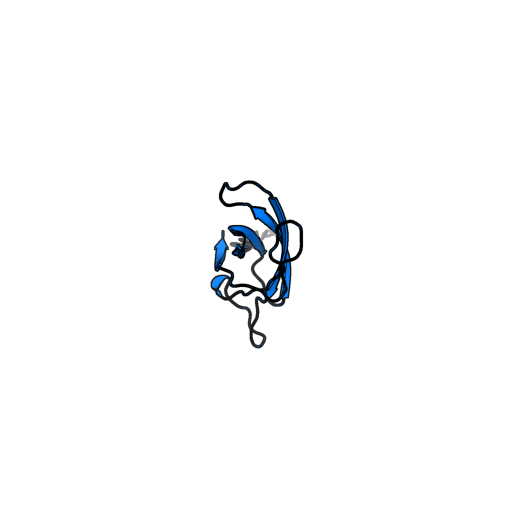16 -5.617 -4.896 1.00 97.06 96 SER A CA 1
ATOM 708 C C . SER A 1 96 ? -5.008 -4.243 -5.532 1.00 97.06 96 SER A C 1
ATOM 710 O O . SER A 1 96 ? -5.590 -3.276 -5.039 1.00 97.06 96 SER A O 1
ATOM 712 N N . CYS A 1 97 ? -4.232 -4.143 -6.604 1.00 96.69 97 CYS A N 1
ATOM 713 C CA . CYS A 1 97 ? -3.958 -2.885 -7.276 1.00 96.69 97 CYS A CA 1
ATOM 714 C C . CYS A 1 97 ? -4.546 -2.879 -8.690 1.00 96.69 97 CYS A C 1
ATOM 716 O O . CYS A 1 97 ? -4.530 -3.882 -9.396 1.00 96.69 97 CYS A O 1
ATOM 718 N N . HIS A 1 98 ? -5.053 -1.735 -9.138 1.00 95.19 98 HIS A N 1
ATOM 719 C CA . HIS A 1 98 ? -5.562 -1.570 -10.497 1.00 95.19 98 HIS A CA 1
ATOM 720 C C . HIS A 1 98 ? -5.338 -0.148 -11.000 1.00 95.19 98 HIS A C 1
ATOM 722 O O . HIS A 1 98 ? -5.170 0.798 -10.228 1.00 95.19 98 HIS A O 1
ATOM 728 N N . LYS A 1 99 ? -5.310 0.002 -12.324 1.00 93.50 99 LYS A N 1
ATOM 729 C CA . LYS A 1 99 ? -5.211 1.311 -12.964 1.00 93.50 99 LYS A CA 1
ATOM 730 C C . LYS A 1 99 ? -6.536 2.057 -12.797 1.00 93.50 99 LYS A C 1
ATOM 732 O O . LYS A 1 99 ? -7.592 1.492 -13.053 1.00 93.50 99 LYS A O 1
ATOM 737 N N . ILE A 1 100 ? -6.452 3.328 -12.434 1.00 90.56 100 ILE A N 1
ATOM 738 C CA . ILE A 1 100 ? -7.568 4.273 -12.417 1.00 90.56 100 ILE A CA 1
ATOM 739 C C . ILE A 1 100 ? -7.272 5.417 -13.398 1.00 90.56 100 ILE A C 1
ATOM 741 O O . ILE A 1 100 ? -6.105 5.696 -13.709 1.00 90.56 100 ILE A O 1
ATOM 745 N N . VAL A 1 101 ? -8.336 6.005 -13.944 1.00 76.44 101 VAL A N 1
ATOM 746 C CA . VAL A 1 101 ? -8.287 7.088 -14.941 1.00 76.44 101 VAL A CA 1
ATOM 747 C C . VAL A 1 101 ? -8.306 8.438 -14.238 1.00 76.44 101 VAL A C 1
ATOM 749 O O . VAL A 1 101 ? -9.091 8.581 -13.276 1.00 76.44 101 VAL A O 1
#

pLDDT: mean 87.36, std 17.43, range [38.19, 97.94]

Radius of gyration: 18.46 Å; chains: 1; bounding box: 34×48×57 Å

Organism: Rhynchosporium secalis (NCBI:txid38038)

Sequence (101 aa):
MKFILLSALLIPGALSRRCSCIRTMENDITVTSKMLFGDGITTVTSPATNKQGQLVGYCSIGYNRSKNGKRLACADWYMVTNATGKGCDGKVGPVSCHKIV

=== Feature glossary ===
Key to the feature types in this record:

pLDDT. pLDDT is the predicted lDDT-Cα score: AlphaFold's confidence that the local environment of each residue (all inter-atomic distances within 15 Å) is correctly placed. It is a per-residue number between 0 and 100, with higher meaning more reliable.

Radius of gyration, Cα contacts, bounding box. The geometric summary reports three shape descriptors. Rg (radius of gyration) measures how spread out the Cα atoms are about their centre of mass; compact globular proteins have small Rg, elongated or unfolded ones large. Cα contacts (<8 Å, |i−j|>4) count long-range residue pairs in spatial proximity — high for tightly packed folds, near zero for rods or random coil. The bounding-box extents give the protein's footprint along x, y, z in Å.

Backbone torsions (φ/ψ). Backbone dihedral angles. Every residue except chain termini has a φ (preceding-C → N → Cα → C) and a ψ (N → Cα → C → next-N). They are reported in degrees following the IUPAC sign convention. Secondary structure is essentially a statement about which (φ, ψ) basin each residue occupies.

Contact-map, Ramachandran, and PAE plots. Plot images: a contact map (which residues are close in 3D, as an N×N binary image), a Ramachandran scatter (backbone torsion angles, revealing secondary-structure composition at a glance), and — for AlphaFold structures — a PAE heatmap (pairwise prediction confidence).

Predicted aligned error. Predicted Aligned Error (PAE) is an AlphaFold confidence matrix: entry (i, j) is the expected error in the position of residue j, in ångströms, when the prediction is superimposed on the true structure at residue i. Low PAE within a block of residues means that block is internally rigid and well-predicted; high PAE between two blocks means their relative placement is uncertain even if each block individually is confident.

Secondary structure (3-state, P-SEA). Three-state secondary structure (P-SEA) collapses the eight DSSP classes into helix (a), strand (b), and coil (c). P-SEA assigns these from Cα geometry alone — distances and angles — without requiring backbone oxygens, so it works on any Cα trace.

Solvent-accessible surface area. Solvent-accessible surface area (SASA) is the area in Å² traced out by the centre of a 1.4 Å probe sphere (a water molecule) rolled over the protein's van der Waals surface (Shrake–Rupley / Lee–Richards construction). Buried residues have near-zero SASA; fully exposed residues can exceed 200 Å². The total SASA scales roughly with the number of surface residues.

Foldseek 3Di. The Foldseek 3Di string encodes local tertiary geometry as a 20-letter alphabet — one character per residue — derived from the relative positions of nearby Cα atoms. Unlike the amino-acid sequence, 3Di is a direct function of the 3D structure, so two proteins with the same fold have similar 3Di strings even at low sequence identity.

B-factor. For experimental (PDB) structures, t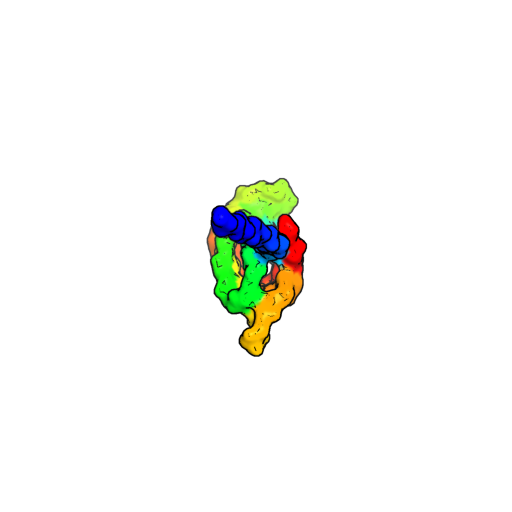he B-factor (temperature factor) quantifies the positional spread of each atom in the crystal — a combination of thermal vibration and static disorder — in units of Å². High B-factors mark flexible loops or poorly resolved regions; low B-factors mark the rigid, well-ordered core.

mmCIF coordinates. The mmCIF block holds the 3D Cartesian coordinates of each backbone atom (N, Cα, C, O) in ångströms. mmCIF is the PDB's canonical archive format — a tagged-loop text representation of the atomic model.

InterPro / GO / CATH / organism. Functional annotations link the protein to curated databases. InterPro entries identify conserved domains and families by matching the sequence against member-database signatures (Pfam, PROSITE, CDD, …). Gene Ontology (GO) terms describe molecular function, biological process, and cellular component in a controlled vocabulary. CATH places the structure in a hierarchical fold classification (Class/Architecture/Topology/Homologous-superfamily). The organism is the source species.

Rendered structure images. Structure images are PyMOL renders from six orthogonal camera directions. Cartoon representation draws helices as coils and strands as arrows; sticks shows the backbone as bonds; surface shows the solvent-excluded envelope. Rainbow coloring maps sequence position to hue (blue→red, N→C); chain coloring assigns a distinct color per polypeptide.

Sequence. This is the polypeptide sequence — one letter per residue, N-terminus first. Length ranges from a few dozen residues for small domains to over a thousand for large multi-domain proteins.

Secondary structure (8-state, DSSP). The SS8 string is DSSP's per-residue secondary-structure call. α-helix (H) means an i→i+4 H-bond ladder; β-strand (E) means the residue participates in a β-sheet; 3₁₀ (G) and π (I) are tighter and wider helices; T/S are turns/bends; '-' is loop.

Nearest PDB structures. Structural nearest neighbors (via Foldseek easy-search vs the PDB). Reported per hit: target PDB id, E-value, and alignment TM-score. A TM-score above ~0.5 is the conventional threshold for 'same fold'.